Protein AF-A0A7S1B2F1-F1 (afdb_monomer_lite)

Structure (mmCIF, N/CA/C/O backbone):
data_AF-A0A7S1B2F1-F1
#
_entry.id   AF-A0A7S1B2F1-F1
#
loop_
_atom_site.group_PDB
_atom_site.id
_atom_site.type_symbol
_atom_site.label_atom_id
_atom_site.label_alt_id
_atom_site.label_comp_id
_atom_site.label_asym_id
_atom_site.label_entity_id
_atom_site.label_seq_id
_atom_site.pdbx_PDB_ins_code
_atom_site.Cartn_x
_atom_site.Cartn_y
_atom_site.Cartn_z
_atom_site.occupancy
_atom_site.B_iso_or_equiv
_atom_site.auth_seq_id
_atom_site.auth_comp_id
_atom_site.auth_asym_id
_atom_site.auth_atom_id
_atom_site.pdbx_PDB_model_num
ATOM 1 N N . GLU A 1 1 ? -42.169 10.210 19.792 1.00 39.53 1 GLU A N 1
ATOM 2 C CA . GLU A 1 1 ? -40.896 9.467 19.862 1.00 39.53 1 GLU A CA 1
ATOM 3 C C . GLU A 1 1 ? -40.117 9.750 18.589 1.00 39.53 1 GLU A C 1
ATOM 5 O O . GLU A 1 1 ? -40.605 9.437 17.512 1.00 39.53 1 GLU A O 1
ATOM 10 N N . GLY A 1 2 ? -39.013 10.489 18.693 1.00 43.22 2 GLY A N 1
ATOM 11 C CA . GLY A 1 2 ? -38.145 10.821 17.564 1.00 43.22 2 GLY A CA 1
ATOM 12 C C . GLY A 1 2 ? -36.867 10.012 17.695 1.00 43.22 2 GLY A C 1
ATOM 13 O O . GLY A 1 2 ? -36.103 10.237 18.630 1.00 43.22 2 GLY A O 1
ATOM 14 N N . ASP A 1 3 ? -36.694 9.042 16.807 1.00 44.69 3 ASP A N 1
ATOM 15 C CA . ASP A 1 3 ? -35.557 8.131 16.793 1.00 44.69 3 ASP A CA 1
ATOM 16 C C . ASP A 1 3 ? -34.299 8.900 16.353 1.00 44.69 3 ASP A C 1
ATOM 18 O O . ASP A 1 3 ? -34.175 9.340 15.206 1.00 44.69 3 ASP A O 1
ATOM 22 N N . VAL A 1 4 ? -33.395 9.161 17.300 1.00 52.50 4 VAL A N 1
ATOM 23 C CA . VAL A 1 4 ? -32.120 9.838 17.043 1.00 52.50 4 VAL A CA 1
ATOM 24 C C . VAL A 1 4 ? -31.160 8.792 16.495 1.00 52.50 4 VAL A C 1
ATOM 26 O O . VAL A 1 4 ? -30.507 8.074 17.248 1.00 52.50 4 VAL A O 1
ATOM 29 N N . VAL A 1 5 ? -31.070 8.707 15.169 1.00 53.62 5 VAL A N 1
ATOM 30 C CA . VAL A 1 5 ? -30.052 7.892 14.498 1.00 53.62 5 VAL A CA 1
ATOM 31 C C . VAL A 1 5 ? -28.670 8.434 14.893 1.00 53.62 5 VAL A C 1
ATOM 33 O O . VAL A 1 5 ? -28.376 9.598 14.603 1.00 53.62 5 VAL A O 1
ATOM 36 N N . PRO A 1 6 ? -27.800 7.643 15.546 1.00 46.19 6 PRO A N 1
ATOM 37 C CA . PRO A 1 6 ? -26.483 8.121 15.927 1.00 46.19 6 PRO A CA 1
ATOM 38 C C . PRO A 1 6 ? -25.633 8.290 14.666 1.00 46.19 6 PRO A C 1
ATOM 40 O O . PRO A 1 6 ? -25.280 7.323 13.989 1.00 46.19 6 PRO A O 1
ATOM 43 N N . VAL A 1 7 ? -25.313 9.542 14.342 1.00 54.09 7 VAL A N 1
ATOM 44 C CA . VAL A 1 7 ? -24.334 9.888 13.309 1.00 54.09 7 VAL A CA 1
ATOM 45 C C . VAL A 1 7 ? -22.976 9.337 13.761 1.00 54.09 7 VAL A C 1
ATOM 47 O O . VAL A 1 7 ? -22.525 9.685 14.856 1.00 54.09 7 VAL A O 1
ATOM 50 N N . PRO A 1 8 ? -22.305 8.473 12.976 1.00 47.66 8 PRO A N 1
ATOM 51 C CA . PRO A 1 8 ? -20.987 7.981 13.349 1.00 47.66 8 PRO A CA 1
ATOM 52 C C . PRO A 1 8 ? -20.008 9.161 13.438 1.00 47.66 8 PRO A C 1
ATOM 54 O O . PRO A 1 8 ? -20.086 10.077 12.609 1.00 47.66 8 PRO A O 1
ATOM 57 N N . PRO A 1 9 ? -19.084 9.172 14.417 1.00 45.38 9 PRO A N 1
ATOM 58 C CA . PRO A 1 9 ? -18.134 10.261 14.573 1.00 45.38 9 PRO A CA 1
ATOM 59 C C . PRO A 1 9 ? -17.292 10.369 13.302 1.00 45.38 9 PRO A C 1
ATOM 61 O O . PRO A 1 9 ? -16.413 9.556 13.030 1.00 45.38 9 PRO A O 1
ATOM 64 N N . THR A 1 10 ? -17.586 11.390 12.500 1.00 49.72 10 THR A N 1
ATOM 65 C CA . THR A 1 10 ? -16.838 11.721 11.289 1.00 49.72 10 THR A CA 1
ATOM 66 C C . THR A 1 10 ? -15.600 12.508 11.706 1.00 49.72 10 THR A C 1
ATOM 68 O O . THR A 1 10 ? -15.436 13.676 11.371 1.00 49.72 10 THR A O 1
ATOM 71 N N . SER A 1 11 ? -14.720 11.898 12.498 1.00 49.66 11 SER A N 1
ATOM 72 C CA . SER A 1 11 ? -13.367 12.419 12.655 1.00 49.66 11 SER A CA 1
ATOM 73 C C . SER A 1 11 ? -12.575 11.943 11.446 1.00 49.66 11 SER A C 1
ATOM 75 O O . SER A 1 11 ? -11.869 10.936 11.514 1.00 49.66 11 SER A O 1
ATOM 77 N N . ALA A 1 12 ? -12.735 12.631 10.310 1.00 51.38 12 ALA A N 1
ATOM 78 C CA . ALA A 1 12 ? -11.790 12.464 9.218 1.00 51.38 12 ALA A CA 1
ATOM 79 C C . ALA A 1 12 ? -10.384 12.677 9.812 1.00 51.38 12 ALA A C 1
ATOM 81 O O . ALA A 1 12 ? -10.184 13.648 10.552 1.00 51.38 12 ALA A O 1
ATOM 82 N N . PRO A 1 13 ? -9.432 11.757 9.584 1.00 54.56 13 PRO A N 1
ATOM 83 C CA . PRO A 1 13 ? -8.083 11.915 10.077 1.00 54.56 13 PRO A CA 1
ATOM 84 C C . PRO A 1 13 ? -7.590 13.238 9.519 1.00 54.56 13 PRO A C 1
ATOM 86 O O . PRO A 1 13 ? -7.648 13.470 8.315 1.00 54.56 13 PRO A O 1
ATOM 89 N N . ASP A 1 14 ? -7.182 14.128 10.413 1.00 60.75 14 ASP A N 1
ATOM 90 C CA . ASP A 1 14 ? -6.672 15.430 10.025 1.00 60.75 14 ASP A CA 1
ATOM 91 C C . ASP A 1 14 ? -5.416 15.199 9.176 1.00 60.75 14 ASP A C 1
ATOM 93 O O . ASP A 1 14 ? -4.349 14.837 9.683 1.00 60.75 14 ASP A O 1
ATOM 97 N N . LEU A 1 15 ? -5.587 15.317 7.857 1.00 56.19 15 LEU A N 1
ATOM 98 C CA . LEU A 1 15 ? -4.571 15.040 6.845 1.00 56.19 15 LEU A CA 1
ATOM 99 C C . LEU A 1 15 ? -3.388 16.017 6.973 1.00 56.19 15 LEU A C 1
ATOM 101 O O . LEU A 1 15 ? -2.342 15.811 6.372 1.00 56.19 15 LEU A O 1
ATOM 105 N N . CYS A 1 16 ? -3.489 17.054 7.803 1.00 56.50 16 CYS A N 1
ATOM 106 C CA . CYS A 1 16 ? -2.373 17.938 8.117 1.00 56.50 16 CYS A CA 1
ATOM 107 C C . CYS A 1 16 ? -1.469 17.401 9.243 1.00 56.50 16 CYS A C 1
ATOM 109 O O . CYS A 1 16 ? -0.425 17.993 9.519 1.00 56.50 16 CYS A O 1
ATOM 111 N N . LYS A 1 17 ? -1.819 16.283 9.898 1.00 67.25 17 LYS A N 1
ATOM 112 C CA . LYS A 1 17 ? -1.071 15.758 11.051 1.00 67.25 17 LYS A CA 1
ATOM 113 C C . LYS A 1 17 ? 0.143 14.892 10.666 1.00 67.25 17 LYS A C 1
ATOM 115 O O . LYS A 1 17 ? 0.150 14.227 9.624 1.00 67.25 17 LYS A O 1
ATOM 120 N N . PRO A 1 18 ? 1.152 14.796 11.560 1.00 69.75 18 PRO A N 1
ATOM 121 C CA . PRO A 1 18 ? 2.425 14.114 11.305 1.00 69.75 18 PRO A CA 1
ATOM 122 C C . PRO A 1 18 ? 2.387 12.670 10.763 1.00 69.75 18 PRO A C 1
ATOM 124 O O . PRO A 1 18 ? 3.305 12.334 10.012 1.00 69.75 18 PRO A O 1
ATOM 127 N N . PRO A 1 19 ? 1.425 11.775 11.087 1.00 74.75 19 PRO A N 1
ATOM 128 C CA . PRO A 1 19 ? 1.453 10.427 10.514 1.00 74.75 19 PRO A CA 1
ATOM 129 C C . PRO A 1 19 ? 1.108 10.409 9.017 1.00 74.75 19 PRO A C 1
ATOM 131 O O . PRO A 1 19 ? 1.715 9.637 8.280 1.00 74.75 19 PRO A O 1
ATOM 134 N N . TRP A 1 20 ? 0.208 11.279 8.545 1.00 85.19 20 TRP A N 1
ATOM 135 C CA . TRP A 1 20 ? -0.218 11.288 7.141 1.00 85.19 20 TRP A CA 1
ATOM 136 C C . TRP A 1 20 ? 0.895 11.743 6.199 1.00 85.19 20 TRP A C 1
ATOM 138 O O . TRP A 1 20 ? 1.240 11.044 5.248 1.00 85.19 20 TRP A O 1
ATOM 148 N N . GLN A 1 21 ? 1.532 12.874 6.511 1.00 86.50 21 GLN A N 1
ATOM 149 C CA . GLN A 1 21 ? 2.639 13.400 5.707 1.00 86.50 21 GLN A CA 1
ATOM 150 C C . GLN A 1 21 ? 3.798 12.396 5.604 1.00 86.50 21 GLN A C 1
ATOM 152 O O . GLN A 1 21 ? 4.421 12.262 4.550 1.00 86.50 21 GLN A O 1
ATOM 157 N N . ARG A 1 22 ? 4.068 11.649 6.685 1.00 86.88 22 ARG A N 1
ATOM 158 C CA . ARG A 1 22 ? 5.083 10.585 6.702 1.00 86.88 22 ARG A CA 1
ATOM 159 C C . ARG A 1 22 ? 4.712 9.420 5.788 1.00 86.88 22 ARG A C 1
ATOM 161 O O . ARG A 1 22 ? 5.589 8.936 5.081 1.00 86.88 22 ARG A O 1
ATOM 168 N N . ILE A 1 23 ? 3.445 9.004 5.776 1.00 89.06 23 ILE A N 1
ATOM 169 C CA . ILE A 1 23 ? 2.943 7.954 4.881 1.00 89.06 23 ILE A CA 1
ATOM 170 C C . ILE A 1 23 ? 3.103 8.383 3.423 1.00 89.06 23 ILE A C 1
ATOM 172 O O . ILE A 1 23 ? 3.768 7.683 2.667 1.00 89.06 23 ILE A O 1
ATOM 176 N N . VAL A 1 24 ? 2.576 9.551 3.042 1.00 90.50 24 VAL A N 1
ATOM 177 C CA . VAL A 1 24 ? 2.624 10.035 1.651 1.00 90.50 24 VAL A CA 1
ATOM 178 C C . VAL A 1 24 ? 4.065 10.173 1.163 1.00 90.50 24 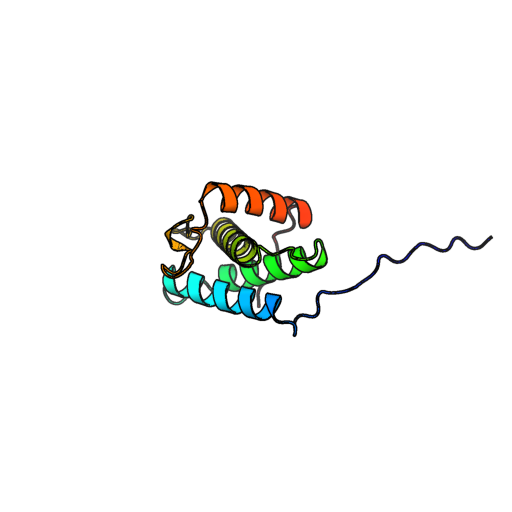VAL A C 1
ATOM 180 O O . VAL A 1 24 ? 4.413 9.651 0.105 1.00 90.50 24 VAL A O 1
ATOM 183 N N . LYS A 1 25 ? 4.936 10.807 1.964 1.00 89.31 25 LYS A N 1
ATOM 184 C CA . LYS A 1 25 ? 6.360 10.961 1.628 1.00 89.31 25 LYS A CA 1
ATOM 185 C C . LYS A 1 25 ? 7.054 9.612 1.450 1.00 89.31 25 LYS A C 1
ATOM 187 O O . LYS A 1 25 ? 7.877 9.459 0.552 1.00 89.31 25 LYS A O 1
ATOM 192 N N . TRP A 1 26 ? 6.748 8.647 2.315 1.00 88.69 26 TRP A N 1
ATOM 193 C CA . TRP A 1 26 ? 7.348 7.322 2.241 1.00 88.69 26 TRP A CA 1
ATOM 194 C C . TRP A 1 26 ? 6.868 6.554 1.005 1.00 88.69 26 TRP A C 1
ATOM 196 O O . TRP A 1 26 ? 7.704 5.987 0.309 1.00 88.69 26 TRP A O 1
ATOM 206 N N . ILE A 1 27 ? 5.565 6.592 0.690 1.00 90.06 27 ILE A N 1
ATOM 207 C CA . ILE A 1 27 ? 5.000 5.947 -0.508 1.00 90.06 27 ILE A CA 1
ATOM 208 C C . ILE A 1 27 ? 5.659 6.521 -1.765 1.00 90.06 27 ILE A C 1
ATOM 210 O O . ILE A 1 27 ? 6.132 5.754 -2.597 1.00 90.06 27 ILE A O 1
ATOM 214 N N . ALA A 1 28 ? 5.756 7.849 -1.875 1.00 89.56 28 ALA A N 1
ATOM 215 C CA . ALA A 1 28 ? 6.382 8.503 -3.023 1.00 89.56 28 ALA A CA 1
ATOM 216 C C . ALA A 1 28 ? 7.859 8.105 -3.190 1.00 89.56 28 ALA A C 1
ATOM 218 O O . ALA A 1 28 ? 8.295 7.787 -4.295 1.00 89.56 28 ALA A O 1
ATOM 219 N N . LEU A 1 29 ? 8.627 8.073 -2.092 1.00 87.19 29 LEU A N 1
ATOM 220 C CA . LEU A 1 29 ? 10.038 7.679 -2.130 1.00 87.19 29 LEU A CA 1
ATOM 221 C C . LEU A 1 29 ? 10.219 6.204 -2.510 1.00 87.19 29 LEU A C 1
ATOM 223 O O . LEU A 1 29 ? 11.126 5.882 -3.274 1.00 87.19 29 LEU A O 1
ATOM 227 N N . ALA A 1 30 ? 9.389 5.314 -1.962 1.00 85.06 30 ALA A N 1
ATOM 228 C CA . ALA A 1 30 ? 9.439 3.889 -2.271 1.00 85.06 30 ALA A CA 1
ATOM 229 C C . ALA A 1 30 ? 9.051 3.630 -3.734 1.00 85.06 30 ALA A C 1
ATOM 231 O O . ALA A 1 30 ? 9.797 2.970 -4.449 1.00 85.06 30 ALA A O 1
ATOM 232 N N . HIS A 1 31 ? 7.952 4.228 -4.204 1.00 87.50 31 HIS A N 1
ATOM 233 C CA . HIS A 1 31 ? 7.482 4.107 -5.587 1.00 87.50 31 HIS A CA 1
ATOM 234 C C . HIS A 1 31 ? 8.538 4.575 -6.597 1.00 87.50 31 HIS A C 1
ATOM 236 O O . HIS A 1 31 ? 8.906 3.81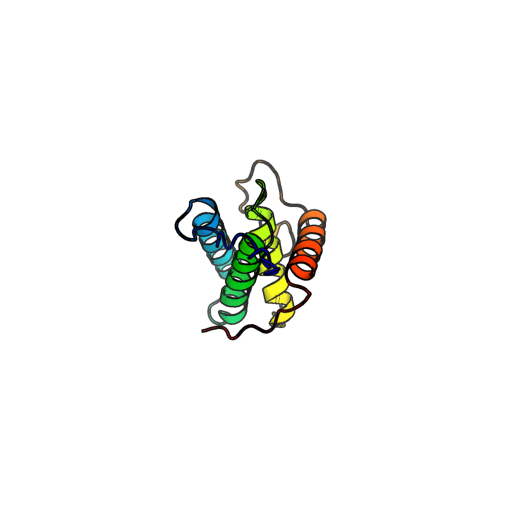1 -7.486 1.00 87.50 31 HIS A O 1
ATOM 242 N N . HIS A 1 32 ? 9.128 5.757 -6.389 1.00 85.25 32 HIS A N 1
ATOM 243 C CA . HIS A 1 32 ? 10.177 6.297 -7.262 1.00 85.25 32 HIS A CA 1
ATOM 244 C C . HIS A 1 32 ? 11.459 5.442 -7.289 1.00 85.25 32 HIS A C 1
ATOM 246 O O . HIS A 1 32 ? 12.231 5.492 -8.242 1.00 85.25 32 HIS A O 1
ATOM 252 N N . ARG A 1 33 ? 11.748 4.669 -6.234 1.00 81.56 33 ARG A N 1
ATOM 253 C CA . ARG A 1 33 ? 12.889 3.734 -6.231 1.00 81.56 33 ARG A CA 1
ATOM 254 C C . ARG A 1 33 ? 12.594 2.452 -7.002 1.00 81.56 33 ARG A C 1
ATOM 256 O O . ARG A 1 33 ? 13.524 1.821 -7.496 1.00 81.56 33 ARG A O 1
ATOM 263 N N . THR A 1 34 ? 11.329 2.047 -7.061 1.00 77.81 34 THR A N 1
ATOM 264 C CA . THR A 1 34 ? 10.903 0.804 -7.709 1.00 77.81 34 THR A CA 1
ATOM 265 C C . THR A 1 34 ? 10.627 0.997 -9.197 1.00 77.81 34 THR A C 1
ATOM 267 O O . THR A 1 34 ? 10.943 0.102 -9.982 1.00 77.81 34 THR A O 1
ATOM 270 N N . TYR A 1 35 ? 10.084 2.150 -9.589 1.00 74.25 35 TYR A N 1
ATOM 271 C CA . TYR A 1 35 ? 9.679 2.431 -10.964 1.00 74.25 35 TYR A CA 1
ATOM 272 C C . TYR A 1 35 ? 10.356 3.686 -11.508 1.00 74.25 35 TYR A C 1
ATOM 274 O O . TYR A 1 35 ? 10.522 4.681 -10.804 1.00 74.25 35 TYR A O 1
ATOM 282 N N . ALA A 1 36 ? 10.712 3.638 -12.792 1.00 68.44 36 ALA A N 1
ATOM 283 C CA . ALA A 1 36 ? 11.047 4.832 -13.558 1.00 68.44 36 ALA A CA 1
ATOM 284 C C . ALA A 1 36 ? 9.782 5.681 -13.811 1.00 68.44 36 ALA A C 1
ATOM 286 O O . ALA A 1 36 ? 8.667 5.281 -13.473 1.00 68.44 36 ALA A O 1
ATOM 287 N N . PHE A 1 37 ? 9.953 6.863 -14.406 1.00 61.56 37 PHE A N 1
ATOM 288 C CA . PHE A 1 37 ? 8.840 7.744 -14.765 1.00 61.56 37 PHE A CA 1
ATOM 289 C C . PHE A 1 37 ? 7.761 7.009 -15.583 1.00 61.56 37 PHE A C 1
ATOM 291 O O . PHE A 1 37 ? 8.084 6.316 -16.545 1.00 61.56 37 PHE A O 1
ATOM 298 N N . GLY A 1 38 ? 6.491 7.218 -15.213 1.00 63.66 38 GLY A N 1
ATOM 299 C CA . GLY A 1 38 ? 5.318 6.680 -15.913 1.00 63.66 38 GLY A CA 1
ATOM 300 C C . GLY A 1 38 ? 4.704 5.463 -15.226 1.00 63.66 38 GLY A C 1
ATOM 301 O O . GLY A 1 38 ? 4.864 4.372 -15.732 1.00 63.66 38 GLY A O 1
ATOM 302 N N . HIS A 1 39 ? 4.046 5.665 -14.075 1.00 78.38 39 HIS A N 1
ATOM 303 C CA . HIS A 1 39 ? 3.257 4.672 -13.312 1.00 78.38 39 HIS A CA 1
ATOM 304 C C . HIS A 1 39 ? 2.535 5.363 -12.131 1.00 78.38 39 HIS A C 1
ATOM 306 O O . HIS A 1 39 ? 2.514 4.869 -10.998 1.00 78.38 39 HIS A O 1
ATOM 312 N N . ALA A 1 40 ? 2.048 6.586 -12.360 1.00 85.75 40 ALA A N 1
ATOM 313 C CA . ALA A 1 40 ? 1.545 7.455 -11.296 1.00 85.75 40 ALA A CA 1
ATOM 314 C C . ALA A 1 40 ? 0.227 6.943 -10.689 1.00 85.75 40 ALA A C 1
ATOM 316 O O . ALA A 1 40 ? -0.077 7.243 -9.537 1.00 85.75 40 ALA A O 1
ATOM 317 N N . GLU A 1 41 ? -0.512 6.119 -11.424 1.00 89.44 41 GLU A N 1
ATOM 318 C CA . GLU A 1 41 ? -1.773 5.503 -11.024 1.00 89.44 41 GLU A CA 1
ATOM 319 C C . GLU A 1 41 ? -1.600 4.709 -9.724 1.00 89.44 41 GLU A C 1
ATOM 321 O O . GLU A 1 41 ? -2.318 4.948 -8.752 1.00 89.44 41 GLU A O 1
ATOM 326 N N . SER A 1 42 ? -0.568 3.859 -9.634 1.00 89.31 42 SER A N 1
ATOM 327 C CA . SER A 1 42 ? -0.321 3.073 -8.417 1.00 89.31 42 SER A CA 1
ATOM 328 C C . SER A 1 42 ? 0.144 3.934 -7.244 1.00 89.31 42 SER A C 1
ATOM 330 O O . SER A 1 42 ? -0.173 3.630 -6.095 1.00 89.31 42 SER A O 1
ATOM 332 N N . LEU A 1 43 ? 0.843 5.041 -7.510 1.00 90.50 43 LEU A N 1
ATOM 333 C CA . LEU A 1 43 ? 1.209 6.019 -6.487 1.00 90.50 43 LEU A CA 1
ATOM 334 C C . LEU A 1 43 ? -0.045 6.692 -5.910 1.00 90.50 43 LEU A C 1
ATOM 336 O O . LEU A 1 43 ? -0.226 6.721 -4.690 1.00 90.50 43 LEU A O 1
ATOM 340 N N . PHE A 1 44 ? -0.923 7.210 -6.770 1.00 91.94 44 PHE A N 1
ATOM 341 C CA . PHE A 1 44 ? -2.156 7.872 -6.346 1.00 91.94 44 PHE A CA 1
ATOM 342 C C . PHE A 1 44 ? -3.116 6.904 -5.656 1.00 91.94 44 PHE A C 1
ATOM 344 O O . PHE A 1 44 ? -3.669 7.235 -4.602 1.00 91.94 44 PHE A O 1
ATOM 351 N N . LEU A 1 45 ? -3.265 5.692 -6.191 1.00 92.69 45 LEU A N 1
ATOM 352 C CA . LEU A 1 45 ? -4.071 4.645 -5.581 1.00 92.69 45 LEU A CA 1
ATOM 353 C C . LEU A 1 45 ? -3.521 4.265 -4.200 1.00 92.69 45 LEU A C 1
ATOM 355 O O . LEU A 1 45 ? -4.283 4.217 -3.238 1.00 92.69 45 LEU A O 1
ATOM 359 N N . ALA A 1 46 ? -2.207 4.089 -4.043 1.00 92.81 46 ALA A N 1
ATOM 360 C CA . ALA A 1 46 ? -1.601 3.782 -2.745 1.00 92.81 46 ALA A CA 1
ATOM 361 C C . ALA A 1 46 ? -1.916 4.847 -1.682 1.00 92.81 46 ALA A C 1
ATOM 363 O O . ALA A 1 46 ? -2.252 4.515 -0.542 1.00 92.81 46 ALA A O 1
ATOM 364 N N . VAL A 1 47 ? -1.846 6.129 -2.055 1.00 92.88 47 VAL A N 1
ATOM 365 C CA . VAL A 1 47 ? -2.211 7.243 -1.169 1.00 92.88 47 VAL A CA 1
ATOM 366 C C . VAL A 1 47 ? -3.699 7.178 -0.807 1.00 92.88 47 VAL A C 1
ATOM 368 O O . VAL A 1 47 ? -4.039 7.251 0.375 1.00 92.88 47 VAL A O 1
ATOM 371 N N . GLN A 1 48 ? -4.590 6.966 -1.780 1.00 92.56 48 GLN A N 1
ATOM 372 C CA . GLN A 1 48 ? -6.034 6.816 -1.540 1.00 92.56 48 GLN A CA 1
ATOM 373 C C . GLN A 1 48 ? -6.347 5.671 -0.564 1.00 92.56 48 GLN A C 1
ATOM 375 O O . GLN A 1 48 ? -7.123 5.856 0.379 1.00 92.56 48 GLN A O 1
ATOM 380 N N . LEU A 1 49 ? -5.721 4.504 -0.752 1.00 93.06 49 LEU A N 1
ATOM 381 C CA . LEU A 1 49 ? -5.911 3.336 0.111 1.00 93.06 49 LEU A CA 1
ATOM 382 C C . LEU A 1 49 ? -5.486 3.629 1.553 1.00 93.06 49 LEU A C 1
ATOM 384 O O . LEU A 1 49 ? -6.256 3.380 2.482 1.00 93.06 49 LEU A O 1
ATOM 388 N N . ALA A 1 50 ? -4.305 4.221 1.744 1.00 92.06 50 ALA A N 1
ATOM 389 C CA . ALA A 1 50 ? -3.804 4.561 3.071 1.00 92.06 50 ALA A CA 1
ATOM 390 C C . ALA A 1 50 ? -4.688 5.604 3.776 1.00 92.06 50 ALA A C 1
ATOM 392 O O . ALA A 1 50 ? -5.003 5.455 4.958 1.00 92.06 50 ALA A O 1
ATOM 393 N N . GLY A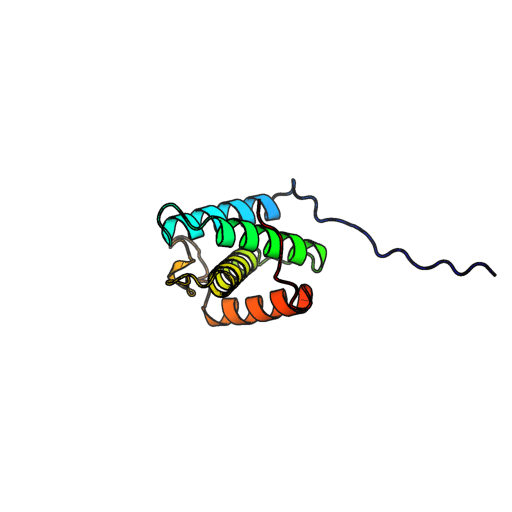 1 51 ? -5.120 6.642 3.052 1.00 89.94 51 GLY A N 1
ATOM 394 C CA . GLY A 1 51 ? -5.956 7.708 3.606 1.00 89.94 51 GLY A CA 1
ATOM 395 C C . GLY A 1 51 ? -7.320 7.189 4.050 1.00 89.94 51 GLY A C 1
ATOM 396 O O . GLY A 1 51 ? -7.753 7.439 5.175 1.00 89.94 51 GLY A O 1
ATOM 397 N N . ARG A 1 52 ? -7.971 6.379 3.208 1.00 89.81 52 ARG A N 1
ATOM 398 C CA . ARG A 1 52 ? -9.248 5.743 3.554 1.00 89.81 52 ARG A CA 1
ATOM 399 C C . ARG A 1 52 ? -9.101 4.743 4.694 1.00 89.81 52 ARG A C 1
ATOM 401 O O . ARG A 1 52 ? -9.947 4.727 5.586 1.00 89.81 52 ARG A O 1
ATOM 408 N N . PHE A 1 53 ? -8.020 3.967 4.731 1.00 89.94 53 PHE A N 1
ATOM 409 C CA . PHE A 1 53 ? -7.751 3.090 5.869 1.00 89.94 53 PHE A CA 1
ATOM 410 C C . PHE A 1 53 ? -7.668 3.885 7.174 1.00 89.94 53 PHE A C 1
ATOM 412 O O . PHE A 1 53 ? -8.329 3.522 8.139 1.00 89.94 53 PHE A O 1
ATOM 419 N N . MET A 1 54 ? -6.941 5.008 7.185 1.00 87.06 54 MET A N 1
ATOM 420 C CA . MET A 1 54 ? -6.835 5.883 8.359 1.00 87.06 54 MET A CA 1
ATOM 421 C C . MET A 1 54 ? -8.174 6.491 8.791 1.00 87.06 54 MET A C 1
ATOM 423 O O . MET A 1 54 ? -8.345 6.790 9.970 1.00 87.06 54 MET 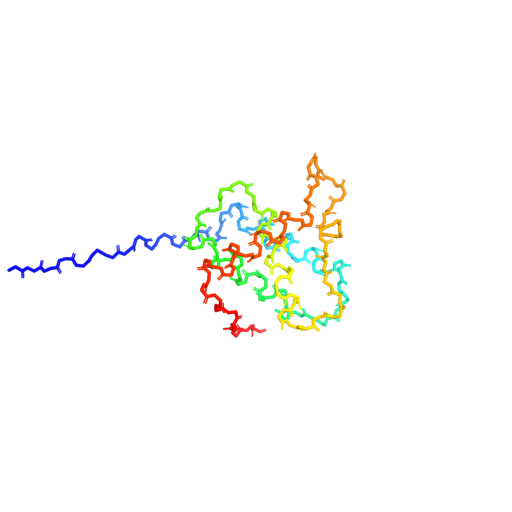A O 1
ATOM 427 N N . THR A 1 55 ? -9.118 6.682 7.860 1.00 84.75 55 THR A N 1
ATOM 428 C CA . THR A 1 55 ? -10.485 7.118 8.200 1.00 84.75 55 THR A CA 1
ATOM 429 C C . THR A 1 55 ? -11.299 6.011 8.862 1.00 84.75 55 THR A C 1
ATOM 431 O O . THR A 1 55 ? -12.118 6.290 9.731 1.00 84.75 55 THR A O 1
ATOM 434 N N . ALA A 1 56 ? -11.065 4.757 8.469 1.00 84.00 56 ALA A N 1
ATOM 435 C CA . ALA A 1 56 ? -11.794 3.598 8.969 1.00 84.00 56 ALA A CA 1
ATOM 436 C C . ALA A 1 56 ? -11.191 3.022 10.260 1.00 84.00 56 ALA A C 1
ATOM 438 O O . ALA A 1 56 ? -11.913 2.456 11.079 1.00 84.00 56 ALA A O 1
ATOM 439 N N . ARG A 1 57 ? -9.869 3.130 10.435 1.00 80.75 57 ARG A N 1
ATOM 440 C CA . ARG A 1 57 ? -9.120 2.636 11.592 1.00 80.75 57 ARG A CA 1
ATOM 441 C C . ARG A 1 57 ? -8.042 3.660 11.967 1.00 80.75 57 ARG A C 1
ATOM 443 O O . ARG A 1 57 ? -7.192 3.963 11.126 1.00 80.75 57 ARG A O 1
ATOM 450 N N . PRO A 1 58 ? -8.027 4.190 13.203 1.00 67.94 58 PRO A N 1
ATOM 451 C CA . PRO A 1 58 ? -6.959 5.085 13.628 1.00 67.94 58 PRO A CA 1
ATOM 452 C C . PRO A 1 58 ? -5.610 4.356 13.510 1.00 67.94 58 PRO A C 1
ATOM 454 O O . PRO A 1 58 ? -5.507 3.198 13.921 1.00 67.94 58 PRO A O 1
ATOM 457 N N . PRO A 1 59 ? -4.571 4.981 12.926 1.00 61.94 59 PRO A N 1
ATOM 458 C CA . PRO A 1 59 ? -3.292 4.319 12.730 1.00 61.94 59 PRO A CA 1
ATOM 459 C C . PRO A 1 59 ? -2.562 4.193 14.069 1.00 61.94 59 PRO A C 1
ATOM 461 O O . PRO A 1 59 ? -1.773 5.056 14.454 1.00 61.94 59 PRO A O 1
ATOM 464 N N . GLU A 1 60 ? -2.793 3.098 14.783 1.00 60.88 60 GLU A N 1
ATOM 465 C CA . GLU A 1 60 ? -1.912 2.687 15.868 1.00 60.88 60 GLU A CA 1
ATOM 466 C C . GLU A 1 60 ? -0.527 2.373 15.289 1.00 60.88 60 GLU A C 1
ATOM 468 O O . GLU A 1 60 ? -0.373 1.407 14.550 1.00 60.88 60 GLU A O 1
ATOM 473 N N . LEU A 1 61 ? 0.461 3.226 15.597 1.00 61.25 61 LEU A N 1
ATOM 474 C CA . LEU A 1 61 ? 1.932 3.067 15.549 1.00 61.25 61 LEU A CA 1
ATOM 475 C C . LEU A 1 61 ? 2.639 2.472 14.303 1.00 61.25 61 LEU A C 1
ATOM 477 O O . LEU A 1 61 ? 3.830 2.724 14.123 1.00 61.25 61 LEU A O 1
ATOM 481 N N . ARG A 1 62 ? 1.977 1.756 13.391 1.00 81.56 62 ARG A N 1
ATOM 482 C CA . ARG A 1 62 ? 2.586 1.000 12.280 1.00 81.56 62 ARG A CA 1
ATOM 483 C C . ARG A 1 62 ? 2.364 1.680 10.928 1.00 81.56 62 ARG A C 1
ATOM 485 O O . ARG A 1 62 ? 2.133 1.024 9.917 1.00 81.56 62 ARG A O 1
ATOM 492 N N . TRP A 1 63 ? 2.477 3.007 10.888 1.00 85.31 63 TRP A N 1
ATOM 493 C CA . TRP A 1 63 ? 2.253 3.810 9.677 1.00 85.31 63 TRP A CA 1
ATOM 494 C C . TRP A 1 63 ? 3.137 3.385 8.490 1.00 85.31 63 TRP A C 1
ATOM 496 O O . TRP A 1 63 ? 2.680 3.410 7.352 1.00 85.31 63 TRP A O 1
ATOM 506 N N . LYS A 1 64 ? 4.380 2.938 8.740 1.00 85.44 64 LYS A N 1
ATOM 507 C CA . LYS A 1 64 ? 5.267 2.415 7.682 1.00 85.44 64 LYS A CA 1
ATOM 508 C C . LYS A 1 64 ? 4.729 1.124 7.071 1.00 85.44 64 LYS A C 1
ATOM 510 O O . LYS A 1 64 ? 4.839 0.928 5.869 1.00 85.44 64 LYS A O 1
ATOM 515 N N . LEU A 1 65 ? 4.138 0.259 7.895 1.00 87.81 65 LEU A N 1
ATOM 516 C CA . LEU A 1 65 ? 3.554 -0.998 7.440 1.00 87.81 65 LEU A CA 1
ATOM 517 C C . LEU A 1 65 ? 2.292 -0.747 6.609 1.00 87.81 65 LEU A C 1
ATOM 519 O O . LEU A 1 65 ? 2.108 -1.372 5.570 1.00 87.81 65 LEU A O 1
ATOM 523 N N . LEU A 1 66 ? 1.467 0.217 7.029 1.00 90.25 66 LEU A N 1
ATOM 524 C CA . LEU A 1 66 ? 0.325 0.680 6.243 1.00 90.25 66 LEU A CA 1
ATOM 525 C C . LEU A 1 66 ? 0.766 1.238 4.883 1.00 90.25 66 LEU A C 1
ATOM 527 O O . LEU A 1 66 ? 0.189 0.878 3.860 1.00 90.25 66 LEU A O 1
ATOM 531 N N . ALA A 1 67 ? 1.796 2.087 4.865 1.00 90.00 67 ALA A N 1
ATOM 532 C CA . ALA A 1 67 ? 2.345 2.648 3.634 1.00 90.00 67 ALA A CA 1
ATOM 533 C C . ALA A 1 67 ? 2.858 1.549 2.684 1.00 90.00 67 ALA A C 1
ATOM 535 O O . ALA A 1 67 ? 2.504 1.539 1.507 1.00 90.00 67 ALA A O 1
ATOM 536 N N . ALA A 1 68 ? 3.619 0.586 3.215 1.00 88.69 68 ALA A N 1
ATOM 537 C CA . ALA A 1 68 ? 4.127 -0.569 2.478 1.00 88.69 68 ALA A CA 1
ATOM 538 C C . ALA A 1 68 ? 3.003 -1.414 1.858 1.00 88.69 68 ALA A C 1
ATOM 540 O O . ALA A 1 68 ? 3.026 -1.698 0.662 1.00 88.69 68 ALA A O 1
ATOM 541 N N . ALA A 1 69 ? 1.999 -1.777 2.659 1.00 90.88 69 ALA A N 1
ATOM 542 C CA . ALA A 1 69 ? 0.869 -2.579 2.202 1.00 90.88 69 ALA A CA 1
ATOM 543 C C . ALA A 1 69 ? 0.006 -1.844 1.170 1.00 90.88 69 ALA A C 1
ATOM 545 O O . ALA A 1 69 ? -0.401 -2.439 0.177 1.00 90.88 69 ALA A O 1
ATOM 546 N N . SER A 1 70 ? -0.230 -0.544 1.367 1.00 92.69 70 SER A N 1
ATOM 547 C CA . SER A 1 70 ? -1.018 0.270 0.434 1.00 92.69 70 SER A CA 1
ATOM 548 C C . SER A 1 70 ? -0.331 0.385 -0.926 1.00 92.69 70 SER A C 1
ATOM 550 O O . SER A 1 70 ? -0.984 0.236 -1.954 1.00 92.69 70 SER A O 1
ATOM 552 N N . LEU A 1 71 ? 0.992 0.588 -0.937 1.00 91.38 71 LEU A N 1
ATOM 553 C CA . LEU A 1 71 ? 1.771 0.626 -2.173 1.00 91.38 71 LEU A CA 1
ATOM 554 C C . LEU A 1 71 ? 1.798 -0.737 -2.870 1.00 91.38 71 LEU A C 1
ATOM 556 O O . LEU A 1 71 ? 1.539 -0.807 -4.066 1.00 91.38 71 LEU A O 1
ATOM 560 N N . SER A 1 72 ? 2.046 -1.819 -2.130 1.00 89.81 72 SER A N 1
ATOM 561 C CA . SER A 1 72 ? 2.039 -3.178 -2.685 1.00 89.81 72 SER A CA 1
ATOM 562 C C . SER A 1 72 ? 0.688 -3.537 -3.321 1.00 89.81 72 SER A C 1
ATOM 564 O O . SER A 1 72 ? 0.651 -3.993 -4.465 1.00 89.81 72 SER A O 1
ATOM 566 N N . LEU A 1 73 ? -0.430 -3.255 -2.636 1.00 91.62 73 LEU A N 1
ATOM 567 C CA . LEU A 1 73 ? -1.782 -3.453 -3.173 1.00 91.62 73 LEU A CA 1
ATOM 568 C C . LEU A 1 73 ? -2.030 -2.640 -4.439 1.00 91.62 73 LEU A C 1
ATOM 570 O O . LEU A 1 73 ? -2.534 -3.184 -5.417 1.00 91.62 73 LEU A O 1
ATOM 574 N N . ALA A 1 74 ? -1.672 -1.358 -4.427 1.00 91.38 74 ALA A N 1
ATOM 575 C CA . ALA A 1 74 ? -1.876 -0.493 -5.578 1.00 91.38 74 ALA A CA 1
ATOM 576 C C . ALA A 1 74 ? -1.078 -0.970 -6.795 1.00 91.38 74 ALA A C 1
ATOM 578 O O . ALA A 1 74 ? -1.607 -1.009 -7.899 1.00 91.38 74 ALA A O 1
ATOM 579 N N . CYS A 1 75 ? 0.167 -1.408 -6.595 1.00 88.75 75 CYS A N 1
ATOM 580 C CA . CYS A 1 75 ? 0.976 -1.953 -7.680 1.00 88.75 75 CYS A CA 1
ATOM 581 C C . CYS A 1 75 ? 0.345 -3.235 -8.251 1.00 88.75 75 CYS A C 1
ATOM 583 O O . CYS A 1 75 ? 0.243 -3.359 -9.470 1.00 88.75 75 CYS A O 1
ATOM 585 N N . LYS A 1 76 ? -0.125 -4.157 -7.388 1.00 88.06 76 LYS A N 1
ATOM 586 C CA . LYS A 1 76 ? -0.843 -5.385 -7.794 1.00 88.06 76 LYS A CA 1
ATOM 587 C C . LYS A 1 76 ? -2.103 -5.074 -8.596 1.00 88.06 76 LYS A C 1
ATOM 589 O O . LYS A 1 76 ? -2.370 -5.741 -9.590 1.00 88.06 76 LYS A O 1
ATOM 594 N N . PHE A 1 77 ? -2.864 -4.078 -8.155 1.00 89.88 77 PHE A N 1
ATOM 595 C CA . PHE A 1 77 ? -4.108 -3.674 -8.795 1.00 89.88 77 PHE A CA 1
ATOM 596 C C . PHE A 1 77 ? -3.873 -3.048 -10.175 1.00 89.88 77 PHE A C 1
ATOM 598 O O . PHE A 1 77 ? -4.527 -3.433 -11.136 1.00 89.88 77 PHE A O 1
ATOM 605 N N . GLU A 1 78 ? -2.876 -2.170 -10.290 1.00 87.19 78 GLU A N 1
ATOM 606 C CA . GLU A 1 78 ? -2.471 -1.526 -11.549 1.00 87.19 78 GLU A CA 1
ATOM 607 C C . GLU A 1 78 ? -1.590 -2.424 -12.442 1.00 87.19 78 GLU A C 1
ATOM 609 O O . GLU A 1 78 ? -0.932 -1.944 -13.362 1.00 87.19 78 GLU A O 1
ATOM 614 N N . LEU A 1 79 ? -1.542 -3.736 -12.164 1.00 82.88 79 LEU A N 1
ATOM 615 C CA . LEU A 1 79 ? -0.842 -4.752 -12.962 1.00 82.88 79 LEU A CA 1
ATOM 616 C C . LEU A 1 79 ? 0.638 -4.429 -13.248 1.00 82.88 79 LEU A C 1
ATOM 618 O O . LEU A 1 79 ? 1.169 -4.763 -14.308 1.00 82.88 79 LEU A O 1
ATOM 622 N N . GLN A 1 80 ? 1.329 -3.803 -12.294 1.00 79.31 80 GLN A N 1
ATOM 623 C CA . GLN A 1 80 ? 2.732 -3.422 -12.475 1.00 79.31 80 GLN A CA 1
ATOM 624 C C . GLN A 1 80 ? 3.649 -4.646 -12.517 1.00 79.31 80 GLN A C 1
ATOM 626 O O . GLN A 1 80 ? 3.473 -5.598 -11.767 1.00 79.31 80 GLN A O 1
ATOM 631 N N . THR A 1 81 ? 4.654 -4.633 -13.393 1.00 71.06 81 THR A N 1
ATOM 632 C CA . THR A 1 81 ? 5.505 -5.810 -13.659 1.00 71.06 81 THR A CA 1
ATOM 633 C C . THR A 1 81 ? 6.409 -6.184 -12.483 1.00 71.06 81 THR A C 1
ATOM 635 O O . THR A 1 81 ? 6.826 -7.332 -12.345 1.00 71.06 81 THR A O 1
ATOM 638 N N . ARG A 1 82 ? 6.733 -5.206 -11.635 1.00 70.19 82 ARG A N 1
ATOM 639 C CA . ARG A 1 82 ? 7.446 -5.395 -10.371 1.00 70.19 82 ARG A CA 1
ATOM 640 C C . ARG A 1 82 ? 6.495 -4.997 -9.261 1.00 70.19 82 ARG A C 1
ATOM 642 O O . ARG A 1 82 ? 5.702 -4.093 -9.452 1.00 70.19 82 ARG A O 1
ATOM 649 N N . TYR A 1 83 ? 6.592 -5.644 -8.112 1.00 66.44 83 TYR A N 1
ATOM 650 C CA . TYR A 1 83 ? 5.907 -5.224 -6.898 1.00 66.44 83 TYR A CA 1
ATOM 651 C C . TYR A 1 83 ? 6.970 -5.138 -5.819 1.00 66.44 83 TYR A C 1
ATOM 653 O O . TYR A 1 83 ? 7.743 -6.089 -5.669 1.00 66.44 83 TYR A O 1
ATOM 661 N N . PRO A 1 84 ? 7.049 -4.044 -5.062 1.00 65.44 84 PRO A N 1
ATOM 662 C CA . PRO A 1 84 ? 8.077 -3.943 -4.051 1.00 65.44 84 PRO A CA 1
ATOM 663 C C . PRO A 1 84 ? 7.678 -4.864 -2.881 1.00 65.44 84 PRO A C 1
ATOM 665 O O . PRO A 1 84 ? 6.788 -4.562 -2.091 1.00 65.44 84 PRO A O 1
ATOM 668 N N . TRP A 1 85 ? 8.263 -6.064 -2.823 1.00 60.47 85 TRP A N 1
ATOM 669 C CA . TRP A 1 85 ? 7.978 -7.065 -1.791 1.00 60.47 85 TRP A CA 1
ATOM 670 C C . TRP A 1 85 ? 8.937 -6.880 -0.615 1.00 60.47 85 TRP A C 1
ATOM 672 O O . TRP A 1 85 ? 10.149 -7.026 -0.761 1.00 60.47 85 TRP A O 1
ATOM 682 N N . GLY A 1 86 ? 8.400 -6.586 0.573 1.00 60.53 86 GLY A N 1
ATOM 683 C CA . GLY A 1 86 ? 9.148 -6.650 1.835 1.00 60.53 86 GLY A CA 1
ATOM 684 C C . GLY A 1 86 ? 10.452 -5.837 1.847 1.00 60.53 86 GLY A C 1
ATOM 685 O O . GLY A 1 86 ? 10.416 -4.618 1.975 1.00 60.53 86 GLY A O 1
ATOM 686 N N . ALA A 1 87 ? 11.603 -6.509 1.747 1.00 50.56 87 ALA A N 1
ATOM 687 C CA . ALA A 1 87 ? 12.937 -5.924 1.918 1.00 50.56 87 ALA A CA 1
ATOM 688 C C . ALA A 1 87 ? 13.259 -4.760 0.955 1.00 50.56 87 ALA A C 1
ATOM 690 O O . ALA A 1 87 ? 14.010 -3.866 1.333 1.00 50.56 87 ALA A O 1
ATOM 691 N N . GLU A 1 88 ? 12.661 -4.718 -0.243 1.00 55.84 88 GLU A N 1
ATOM 692 C CA . GLU A 1 88 ? 12.855 -3.617 -1.208 1.00 55.84 88 GLU A CA 1
ATOM 693 C C . GLU A 1 88 ? 12.100 -2.332 -0.827 1.00 55.84 88 GLU A C 1
ATOM 695 O O . GLU A 1 88 ? 12.461 -1.237 -1.259 1.00 55.84 88 GLU A O 1
ATOM 700 N N . LEU A 1 89 ? 11.059 -2.451 0.003 1.00 56.56 89 LEU A N 1
ATOM 701 C CA . LEU A 1 89 ? 10.284 -1.319 0.507 1.00 56.56 89 LEU A CA 1
ATOM 702 C C . LEU A 1 89 ? 10.964 -0.617 1.686 1.00 56.56 89 LEU A C 1
ATOM 704 O O . LEU A 1 89 ? 10.582 0.492 2.049 1.00 56.56 89 LEU A O 1
ATOM 708 N N . VAL A 1 90 ? 11.957 -1.244 2.313 1.00 56.38 90 VAL A N 1
ATOM 709 C CA . VAL A 1 90 ? 12.568 -0.743 3.543 1.00 56.38 90 VAL A CA 1
ATOM 710 C C . VAL A 1 90 ? 13.804 0.089 3.193 1.00 56.38 90 VAL A C 1
ATOM 712 O O . VAL A 1 90 ? 14.763 -0.446 2.645 1.00 56.38 90 VAL A O 1
ATOM 715 N N . PRO A 1 91 ? 13.855 1.394 3.521 1.00 51.16 91 PRO A N 1
ATOM 716 C CA . PRO A 1 91 ? 15.136 2.085 3.582 1.00 51.16 91 PRO A CA 1
ATOM 717 C C . PRO A 1 91 ? 16.007 1.343 4.601 1.00 51.16 91 PRO A C 1
ATOM 719 O O . PRO A 1 91 ? 15.536 1.141 5.719 1.00 51.16 91 PRO A O 1
ATOM 722 N N . SER A 1 92 ? 17.248 0.987 4.252 1.00 51.22 92 SER A N 1
ATOM 723 C CA . SER A 1 92 ? 18.208 0.241 5.096 1.00 51.22 92 SER A CA 1
ATOM 724 C C . SER A 1 92 ? 18.455 0.811 6.509 1.00 51.22 92 SER A C 1
ATOM 726 O O . SER A 1 92 ? 19.170 0.206 7.295 1.00 51.22 92 SER A O 1
ATOM 728 N N . ASP A 1 93 ? 17.845 1.949 6.840 1.00 51.06 93 ASP A N 1
ATOM 729 C CA . ASP A 1 93 ? 17.999 2.750 8.055 1.00 51.06 93 ASP A CA 1
ATOM 730 C C . ASP A 1 93 ? 16.927 2.506 9.139 1.00 51.06 93 ASP A C 1
ATOM 732 O O . ASP A 1 93 ? 16.789 3.289 10.081 1.00 51.06 93 ASP A O 1
ATOM 736 N N . THR A 1 94 ? 16.101 1.458 9.041 1.00 54.62 94 THR A N 1
ATOM 737 C CA . THR A 1 94 ? 15.112 1.163 10.095 1.00 54.62 94 THR A CA 1
ATOM 738 C C . THR A 1 94 ? 15.582 0.072 11.049 1.00 54.62 94 THR A C 1
ATOM 740 O O . THR A 1 94 ? 15.773 -1.065 10.634 1.00 54.62 94 THR A O 1
ATOM 743 N N . ALA A 1 95 ? 15.637 0.397 12.346 1.00 56.19 95 ALA A N 1
ATOM 744 C CA . ALA A 1 95 ? 16.000 -0.510 13.444 1.00 56.19 95 ALA A CA 1
ATOM 745 C C . ALA A 1 95 ? 15.136 -1.788 13.555 1.00 56.19 95 ALA A C 1
ATOM 747 O O . ALA A 1 95 ? 15.502 -2.721 14.260 1.00 56.19 95 ALA A O 1
ATOM 748 N N . THR A 1 96 ? 13.990 -1.844 12.870 1.00 60.81 96 THR A N 1
ATOM 749 C CA . THR A 1 96 ? 13.165 -3.049 12.725 1.00 60.81 96 THR A CA 1
ATOM 750 C C . THR A 1 96 ? 12.807 -3.250 11.251 1.00 60.81 96 THR A C 1
ATOM 752 O O . THR A 1 96 ? 12.110 -2.407 10.680 1.00 60.81 96 THR A O 1
ATOM 755 N N . PRO A 1 97 ? 13.279 -4.333 10.610 1.00 67.75 97 PRO A N 1
ATOM 756 C CA . PRO A 1 97 ? 12.942 -4.616 9.222 1.00 67.75 97 PRO A CA 1
ATOM 757 C C . PRO A 1 97 ? 11.456 -4.970 9.101 1.00 67.75 97 PRO A C 1
ATOM 759 O O . PRO A 1 97 ? 10.921 -5.740 9.900 1.00 67.75 97 PRO A O 1
ATOM 762 N N . ILE A 1 98 ? 10.783 -4.422 8.087 1.00 75.69 98 ILE A N 1
ATOM 763 C CA . ILE A 1 98 ? 9.425 -4.846 7.730 1.00 75.69 98 ILE A CA 1
ATOM 764 C C . ILE A 1 98 ? 9.529 -6.206 7.034 1.00 75.69 98 ILE A C 1
ATOM 766 O O . ILE A 1 98 ? 10.165 -6.323 5.987 1.00 75.69 98 ILE A O 1
ATOM 770 N N . ARG A 1 99 ? 8.902 -7.237 7.607 1.00 79.44 99 ARG A N 1
ATOM 771 C CA . ARG A 1 99 ? 8.872 -8.583 7.020 1.00 79.44 99 ARG A CA 1
ATOM 772 C C . ARG A 1 99 ? 7.793 -8.656 5.941 1.00 79.44 99 ARG A C 1
ATOM 774 O O . ARG A 1 99 ? 6.741 -8.035 6.078 1.00 79.44 99 ARG A O 1
ATOM 781 N N . SER A 1 100 ? 8.021 -9.454 4.900 1.00 80.50 100 SER A N 1
ATOM 782 C CA . SER A 1 100 ? 7.026 -9.719 3.845 1.00 80.50 100 SER A CA 1
ATOM 783 C C . SER A 1 100 ? 5.681 -10.173 4.417 1.00 80.50 100 SER A C 1
ATOM 785 O O . SER A 1 100 ? 4.635 -9.677 4.007 1.00 80.50 100 SER A O 1
ATOM 787 N N . ASP A 1 101 ? 5.713 -11.054 5.417 1.00 86.06 101 ASP A N 1
ATOM 788 C CA . ASP A 1 101 ? 4.510 -11.610 6.044 1.00 86.06 101 ASP A CA 1
ATOM 789 C C . ASP A 1 101 ? 3.697 -10.538 6.776 1.00 86.06 101 ASP A C 1
ATOM 791 O O . ASP A 1 101 ? 2.467 -10.568 6.763 1.00 86.06 101 ASP A O 1
ATOM 795 N N . ASP A 1 102 ? 4.375 -9.562 7.389 1.00 86.19 102 ASP A N 1
ATOM 796 C CA . ASP A 1 102 ? 3.709 -8.427 8.026 1.00 86.19 102 ASP A CA 1
ATOM 797 C C . ASP A 1 102 ? 3.005 -7.561 6.981 1.00 86.19 102 ASP A C 1
ATOM 799 O O . ASP A 1 102 ? 1.879 -7.115 7.217 1.00 86.19 102 ASP A O 1
ATOM 803 N N . VAL A 1 103 ? 3.648 -7.333 5.826 1.00 87.81 103 VAL A N 1
ATOM 804 C CA . VAL A 1 103 ? 3.042 -6.586 4.714 1.00 87.81 103 VAL A CA 1
ATOM 805 C C . VAL A 1 103 ? 1.790 -7.309 4.256 1.00 87.81 103 VAL A C 1
ATOM 807 O O . VAL A 1 103 ? 0.733 -6.694 4.233 1.00 87.81 103 VAL A O 1
ATOM 810 N N . HIS A 1 104 ? 1.869 -8.613 3.990 1.00 88.62 104 HIS A N 1
ATOM 811 C CA . HIS A 1 104 ? 0.730 -9.380 3.493 1.00 88.62 104 HIS A CA 1
ATOM 812 C C . HIS A 1 104 ? -0.461 -9.388 4.464 1.00 88.62 104 HIS A C 1
ATOM 814 O O . HIS A 1 104 ? -1.604 -9.178 4.063 1.00 88.62 104 HIS A O 1
ATOM 820 N N . ARG A 1 105 ? -0.210 -9.531 5.772 1.00 90.62 105 ARG A N 1
ATOM 821 C CA . ARG A 1 105 ? -1.267 -9.413 6.793 1.00 90.62 105 ARG A CA 1
ATOM 822 C C . ARG A 1 105 ? -1.896 -8.020 6.821 1.00 90.62 105 ARG A C 1
ATOM 824 O O . ARG A 1 105 ? -3.107 -7.888 7.004 1.00 90.62 105 ARG A O 1
ATOM 831 N N . MET A 1 106 ? -1.086 -6.979 6.638 1.00 91.56 106 MET A N 1
ATOM 832 C CA . MET A 1 106 ? -1.590 -5.613 6.554 1.00 91.56 106 MET A CA 1
ATOM 833 C C . MET A 1 106 ? -2.375 -5.376 5.258 1.00 91.56 106 MET A C 1
ATOM 835 O O . MET A 1 106 ? -3.393 -4.696 5.309 1.00 91.56 106 MET A O 1
ATOM 839 N N . GLU A 1 107 ? -1.981 -5.963 4.123 1.00 92.50 107 GLU A N 1
ATOM 840 C CA . GLU A 1 107 ? -2.764 -5.906 2.878 1.00 92.50 107 GLU A CA 1
ATOM 841 C C . GLU A 1 107 ? -4.184 -6.432 3.108 1.00 92.50 107 GLU A C 1
ATOM 843 O O . GLU A 1 107 ? -5.151 -5.757 2.764 1.00 92.50 107 GLU A O 1
ATOM 848 N N . ILE A 1 108 ? -4.314 -7.588 3.767 1.00 93.50 108 ILE A N 1
ATOM 849 C CA . ILE A 1 108 ? -5.615 -8.171 4.122 1.00 93.50 108 ILE A CA 1
ATOM 850 C C . ILE A 1 108 ? -6.408 -7.202 5.008 1.00 93.50 108 ILE A C 1
ATOM 852 O O . ILE A 1 108 ? -7.560 -6.897 4.711 1.00 93.50 108 ILE A O 1
ATOM 856 N N . SER A 1 109 ? -5.774 -6.630 6.037 1.00 93.00 109 SER A N 1
ATOM 857 C CA . SER A 1 109 ? -6.425 -5.642 6.911 1.00 93.00 109 SER A CA 1
ATOM 858 C C . SER A 1 109 ? -6.911 -4.404 6.150 1.00 93.00 109 SER A C 1
ATOM 860 O O . SER A 1 109 ? -7.983 -3.877 6.456 1.00 93.00 109 SER A O 1
ATOM 862 N N . VAL A 1 110 ? -6.142 -3.930 5.164 1.00 92.81 110 VAL A N 1
ATOM 863 C CA . VAL A 1 110 ? -6.520 -2.801 4.305 1.00 92.81 110 VAL A CA 1
ATOM 864 C C . VAL A 1 110 ? -7.712 -3.170 3.428 1.00 92.81 110 VAL A C 1
ATOM 866 O O . VAL A 1 110 ? -8.694 -2.430 3.398 1.00 92.81 110 VAL A O 1
ATOM 869 N N . LEU A 1 111 ? -7.671 -4.327 2.768 1.00 94.38 111 LEU A N 1
ATOM 870 C CA . LEU A 1 111 ? -8.769 -4.819 1.935 1.00 94.38 111 LEU A CA 1
ATOM 871 C C . LEU A 1 111 ? -10.070 -4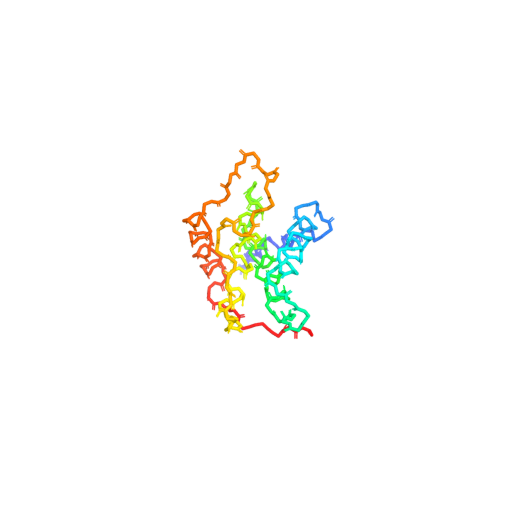.962 2.729 1.00 94.38 111 LEU A C 1
ATOM 873 O O . LEU A 1 111 ? -11.115 -4.484 2.288 1.00 94.38 111 LEU A O 1
ATOM 877 N N . GLU A 1 112 ? -10.006 -5.552 3.921 1.00 94.00 112 GLU A N 1
ATOM 878 C CA . GLU A 1 112 ? -11.155 -5.707 4.815 1.00 94.00 112 GLU A CA 1
ATOM 879 C C . GLU A 1 112 ? -11.716 -4.358 5.271 1.00 94.00 112 GLU A C 1
ATOM 881 O O . GLU A 1 112 ? -12.926 -4.131 5.193 1.00 94.00 112 GLU A O 1
ATOM 886 N N . ALA A 1 113 ? -10.851 -3.434 5.706 1.00 91.12 113 ALA A N 1
ATOM 887 C CA . ALA A 1 113 ? -11.267 -2.101 6.143 1.00 91.12 113 ALA A CA 1
ATOM 888 C C . ALA A 1 113 ? -11.951 -1.310 5.016 1.00 91.12 113 ALA A C 1
ATOM 890 O O . ALA A 1 113 ? -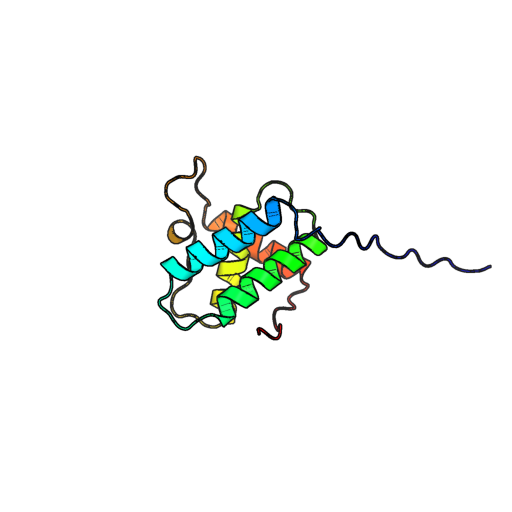12.897 -0.562 5.266 1.00 91.12 113 ALA A O 1
ATOM 891 N N . LEU A 1 114 ? -11.508 -1.506 3.772 1.00 91.25 114 LEU A N 1
ATOM 892 C CA . LEU A 1 114 ? -12.066 -0.859 2.584 1.00 91.25 114 LEU A CA 1
ATOM 893 C C . LEU A 1 114 ? -13.185 -1.668 1.917 1.00 91.25 114 LEU A C 1
ATOM 895 O O . LEU A 1 114 ? -13.722 -1.240 0.893 1.00 91.25 114 LEU A O 1
ATOM 899 N N . ARG A 1 115 ? -13.560 -2.824 2.483 1.00 93.00 115 ARG A N 1
ATOM 900 C CA . ARG A 1 115 ? -14.551 -3.754 1.918 1.00 93.00 115 ARG A CA 1
ATOM 901 C C . ARG A 1 115 ? -14.257 -4.095 0.452 1.00 93.00 115 ARG A C 1
ATOM 903 O O . ARG A 1 115 ? -15.171 -4.115 -0.370 1.00 93.00 115 ARG A O 1
ATOM 910 N N . TYR A 1 116 ? -12.979 -4.298 0.126 1.00 90.06 116 TYR A N 1
ATOM 911 C CA . TYR A 1 116 ? -12.481 -4.616 -1.219 1.00 90.06 116 TYR A CA 1
ATOM 912 C C . TYR A 1 116 ? -12.815 -3.571 -2.301 1.00 90.06 116 TYR A C 1
ATOM 914 O O . TYR A 1 116 ? -12.685 -3.836 -3.495 1.00 90.06 116 TYR A O 1
ATOM 922 N N . ARG A 1 117 ? -13.216 -2.353 -1.916 1.00 88.50 117 ARG A N 1
ATOM 923 C CA . ARG A 1 117 ? -13.432 -1.250 -2.858 1.00 88.50 117 ARG A CA 1
ATOM 924 C C . ARG A 1 117 ? -12.078 -0.629 -3.192 1.00 88.50 117 ARG A C 1
ATOM 926 O O . ARG A 1 117 ? -11.576 0.161 -2.402 1.00 88.50 117 ARG A O 1
ATOM 933 N N . LEU A 1 118 ? -11.496 -1.024 -4.324 1.00 83.62 118 LEU A N 1
ATOM 934 C CA . LEU A 1 118 ? -10.188 -0.545 -4.807 1.00 83.62 118 LEU A CA 1
ATOM 935 C C . LEU A 1 118 ? -10.275 0.326 -6.067 1.00 83.62 118 LEU A C 1
ATOM 937 O O . LEU A 1 118 ? -9.350 1.079 -6.343 1.00 83.62 118 LEU A O 1
ATOM 941 N N . HIS A 1 119 ? -11.386 0.260 -6.806 1.00 81.38 119 HIS A N 1
ATOM 942 C CA . HIS A 1 119 ? -11.622 1.125 -7.958 1.00 81.38 119 HIS A CA 1
ATOM 943 C C . HIS A 1 119 ? -11.860 2.561 -7.487 1.00 81.38 119 HIS A C 1
ATOM 945 O O . HIS A 1 119 ? -12.961 2.915 -7.057 1.00 81.38 119 HIS A O 1
ATOM 951 N N . PHE A 1 120 ? -10.819 3.381 -7.575 1.00 72.81 120 PHE A N 1
ATOM 952 C CA . PHE A 1 120 ? -10.889 4.809 -7.316 1.00 72.81 120 PHE A CA 1
ATOM 953 C C . PHE A 1 120 ? -10.409 5.564 -8.548 1.00 72.81 120 PHE A C 1
ATOM 955 O O . PHE A 1 120 ? -9.343 5.233 -9.059 1.00 72.81 120 PHE A O 1
ATOM 962 N N . PRO A 1 121 ? -11.152 6.581 -9.019 1.00 72.38 121 PRO A N 1
ATOM 963 C CA . PRO A 1 121 ? -10.620 7.501 -10.012 1.00 72.38 121 PRO A CA 1
ATOM 964 C C . PRO A 1 121 ? -9.348 8.153 -9.453 1.00 72.38 121 PRO A C 1
ATOM 966 O O . PRO A 1 121 ? -9.396 8.819 -8.413 1.00 72.38 121 PRO A O 1
ATOM 969 N N . THR A 1 122 ? -8.213 7.919 -10.104 1.00 64.75 122 THR A N 1
ATOM 970 C CA . THR A 1 122 ? -6.954 8.629 -9.847 1.00 64.75 122 THR A CA 1
ATOM 971 C C . THR A 1 122 ? -6.875 9.860 -10.757 1.00 64.75 122 THR A C 1
ATOM 973 O O . THR A 1 122 ? -7.482 9.861 -11.827 1.00 64.75 122 THR A O 1
ATOM 976 N N . ALA A 1 123 ? -6.224 10.928 -10.281 1.00 51.22 123 ALA A N 1
ATOM 977 C CA . ALA A 1 123 ? -6.179 12.244 -10.933 1.00 51.22 123 ALA A CA 1
ATOM 978 C C . ALA A 1 123 ? -5.281 12.285 -12.176 1.00 51.22 123 ALA A C 1
ATOM 980 O O . ALA A 1 123 ? -4.306 11.501 -12.213 1.00 51.22 123 ALA A O 1
#

Sequence (123 aa):
EGDVVPVPPTSAPDLCKPPWQRIVKWIALAHHRTYAFGHAESLFLAVQLAGRFMTARPPELRWKLLAAASLSLACKFELQTRYPWGAELVPSDTATPIRSDDVHRMEISVLEALRYRLHFPTA

pLDDT: mean 76.51, std 15.84, range [39.53, 94.38]

Radius of gyration: 15.54 Å; chains: 1; bounding box: 59×30×36 Å

Organism: Noctiluca scintillans (NCBI:txid2966)

Secondary structure (DSSP, 8-state):
--------------TTSHHHHHHHHHHHHHHHHH--SS-HHHHHHHHHHHHHHHHHS---S-HHHHHHHHHHHHHHHTT-S----GGGGS-TT-SSPPPHHHHHHHHHHHHHHTTT-------

InterPro domains:
  IPR006671 Cyclin, N-terminal [PF00134] (22-118)
  IPR036915 Cyclin-like superfamily [SSF47954] (21-119)
  IPR039361 Cyclin [PTHR10177] (23-122)

Foldseek 3Di:
DDDDDDDPPQPQPPCPDDLNVVLLVLLVVLVVLFDPPDDCQLSQLLSVLLSLLCRLDPDDPPSLLSSLLSSQVSCVVSVPPDGCAFPSSDDPPDPDGGHNVSSVVSNVVSCVSVVNPRDDDGD